Protein AF-A0A7R9WHL8-F1 (afdb_monomer)

Nearest PDB structures (foldseek):
  4mdb-assembly1_A  TM=4.056E-01  e=8.217E-01  Drosophila mauritiana
  3qh4-assembly1_A  TM=4.366E-01  e=8.733E-01  Mycobacterium marinum M
  3k9j-assembly2_A  TM=4.963E-01  e=3.337E+00  Homo sapiens
  2f7t-assembly1_A-2  TM=4.233E-01  e=1.929E+00  Drosophila mauritiana
  4wy8-assembly2_C  TM=3.443E-01  e=5.046E-01  Rhizomucor miehei CAU432

Foldseek 3Di:
DDDDDDDDDDPPPAADAPDPDDDRDHDFLVRLLVLLVVQVVLVVVVCVVVQNWDKDKAWDADPVGDIKIWMWTTDNVHTPDIDIDDDDDDDDDPPPVPDDDLVVVSCCQNPPFSPPHPPFWRWYFYADPSSHGHDTHIDGSPPDDD

pLDDT: mean 70.35, std 22.11, range [21.91, 96.62]

Structure (mmCIF, N/CA/C/O backbone):
data_AF-A0A7R9WHL8-F1
#
_entry.id   AF-A0A7R9WHL8-F1
#
loop_
_atom_site.group_PDB
_atom_site.id
_atom_site.type_symbol
_atom_site.label_atom_id
_atom_site.label_alt_id
_atom_site.label_comp_id
_atom_site.label_asym_id
_atom_site.label_entity_id
_atom_site.label_seq_id
_atom_site.pdbx_PDB_ins_code
_atom_site.Cartn_x
_atom_site.Cartn_y
_atom_site.Cartn_z
_atom_site.occupancy
_atom_site.B_iso_or_equiv
_atom_site.auth_seq_id
_atom_site.auth_comp_id
_atom_site.auth_asym_id
_atom_site.auth_atom_id
_atom_site.pdbx_PDB_model_num
ATOM 1 N N . VAL A 1 1 ? 16.845 35.920 -7.801 1.00 29.03 1 VAL A N 1
ATOM 2 C CA . VAL A 1 1 ? 17.603 36.210 -9.041 1.00 29.03 1 VAL A CA 1
ATOM 3 C C . VAL A 1 1 ? 18.703 35.161 -9.118 1.00 29.03 1 VAL A C 1
ATOM 5 O O . VAL A 1 1 ? 19.580 35.216 -8.279 1.00 29.03 1 VAL A O 1
ATOM 8 N N . GLY A 1 2 ? 18.696 34.097 -9.911 1.00 32.62 2 GLY A N 1
ATOM 9 C CA . GLY A 1 2 ? 17.901 33.660 -11.055 1.00 32.62 2 GLY A CA 1
ATOM 10 C C . GLY A 1 2 ? 18.892 33.081 -12.070 1.00 32.62 2 GLY A C 1
ATOM 11 O O . GLY A 1 2 ? 19.737 33.846 -12.510 1.00 32.62 2 GLY A O 1
ATOM 12 N N . VAL A 1 3 ? 18.809 31.791 -12.425 1.00 24.20 3 VAL A N 1
ATOM 13 C CA . VAL A 1 3 ? 19.232 31.291 -13.750 1.00 24.20 3 VAL A CA 1
ATOM 14 C C . VAL A 1 3 ? 18.493 30.004 -14.135 1.00 24.20 3 VAL A C 1
ATOM 16 O O . VAL A 1 3 ? 18.007 29.269 -13.283 1.00 24.20 3 VAL A O 1
ATOM 19 N N . HIS A 1 4 ? 18.391 29.848 -15.452 1.00 23.11 4 HIS A N 1
ATOM 20 C CA . HIS A 1 4 ? 17.474 29.073 -16.278 1.00 23.11 4 HIS A CA 1
ATOM 21 C C . HIS A 1 4 ? 17.793 27.576 -16.443 1.00 23.11 4 HIS A C 1
ATOM 23 O O . HIS A 1 4 ? 18.876 27.100 -16.125 1.00 23.11 4 HIS A O 1
ATOM 29 N N . ALA A 1 5 ? 16.795 26.900 -17.016 1.00 33.97 5 ALA A N 1
ATOM 30 C CA . ALA A 1 5 ? 16.676 25.490 -17.359 1.00 33.97 5 ALA A CA 1
ATOM 31 C C . ALA A 1 5 ? 17.442 25.026 -18.615 1.00 33.97 5 ALA A C 1
ATOM 33 O O . ALA A 1 5 ? 17.642 25.814 -19.533 1.00 33.97 5 ALA A O 1
ATOM 34 N N . GLN A 1 6 ? 17.724 23.719 -18.667 1.00 21.91 6 GLN A N 1
ATOM 35 C CA . GLN A 1 6 ? 17.690 22.776 -19.809 1.00 21.91 6 GLN A CA 1
ATOM 36 C C . GLN A 1 6 ? 18.074 21.407 -19.201 1.00 21.91 6 GLN A C 1
ATOM 38 O O . GLN A 1 6 ? 19.001 21.344 -18.408 1.00 21.91 6 GLN A O 1
ATOM 43 N N . GLY A 1 7 ? 17.326 20.313 -19.336 1.00 32.53 7 GLY A N 1
ATOM 44 C CA . GLY A 1 7 ? 16.780 19.769 -20.569 1.00 32.53 7 GLY A CA 1
ATOM 45 C C . GLY A 1 7 ? 17.751 18.715 -21.098 1.00 32.53 7 GLY A C 1
ATOM 46 O O . GLY A 1 7 ? 18.377 18.961 -22.116 1.00 32.53 7 GLY A O 1
ATOM 47 N N . GLU A 1 8 ? 17.883 17.582 -20.401 1.00 24.91 8 GLU A N 1
ATOM 48 C CA . GLU A 1 8 ? 18.504 16.371 -20.943 1.00 24.91 8 GLU A CA 1
ATOM 49 C C . GLU A 1 8 ? 17.735 15.141 -20.450 1.00 24.91 8 GLU A C 1
ATOM 51 O O . GLU A 1 8 ? 17.525 14.914 -19.258 1.00 24.91 8 GLU A O 1
ATOM 56 N N . SER A 1 9 ? 17.238 14.418 -21.443 1.00 41.44 9 SER A N 1
ATOM 57 C CA . SER A 1 9 ? 16.582 13.126 -21.411 1.00 41.44 9 SER A CA 1
ATOM 58 C C . SER A 1 9 ? 17.536 12.043 -20.917 1.00 41.44 9 SER A C 1
ATOM 60 O O . SER A 1 9 ? 18.508 11.760 -21.602 1.00 41.44 9 SER A O 1
ATOM 62 N N . ASP A 1 10 ? 17.232 11.429 -19.776 1.00 26.48 10 ASP A N 1
ATOM 63 C CA . ASP A 1 10 ? 17.469 10.005 -19.505 1.00 26.48 10 ASP A CA 1
ATOM 64 C C . ASP A 1 10 ? 16.914 9.702 -18.109 1.00 26.48 10 ASP A C 1
ATOM 66 O O . ASP A 1 10 ? 17.546 9.968 -17.088 1.00 26.48 10 ASP A O 1
ATOM 70 N N . THR A 1 11 ? 15.681 9.208 -18.024 1.00 25.83 11 THR A N 1
ATOM 71 C CA . THR A 1 11 ? 15.154 8.695 -16.752 1.00 25.83 11 THR A CA 1
ATOM 72 C C . THR A 1 11 ? 14.937 7.199 -16.858 1.00 25.83 11 THR A C 1
ATOM 74 O O . THR A 1 11 ? 13.824 6.685 -16.862 1.00 25.83 11 THR A O 1
ATOM 77 N N . ILE A 1 12 ? 16.060 6.480 -16.877 1.00 26.56 12 ILE A N 1
ATOM 78 C CA . ILE A 1 12 ? 16.127 5.094 -16.419 1.00 26.56 12 ILE A CA 1
ATOM 79 C C . ILE A 1 12 ? 15.830 5.109 -14.909 1.00 26.56 12 ILE A C 1
ATOM 81 O O . ILE A 1 12 ? 16.734 5.176 -14.074 1.00 26.56 12 ILE A O 1
ATOM 85 N N . TYR A 1 13 ? 14.546 5.095 -14.537 1.00 27.92 13 TYR A N 1
ATOM 86 C CA . TYR A 1 13 ? 14.119 4.984 -13.141 1.00 27.92 13 TYR A CA 1
ATOM 87 C C . TYR A 1 13 ? 14.358 3.561 -12.632 1.00 27.92 13 TYR A C 1
ATOM 89 O O . TYR A 1 13 ? 13.497 2.686 -12.687 1.00 27.92 13 TYR A O 1
ATOM 97 N N . LYS A 1 14 ? 15.561 3.360 -12.097 1.00 29.17 14 LYS A N 1
ATOM 98 C CA . LYS A 1 14 ? 15.947 2.232 -11.244 1.00 29.17 14 LYS A CA 1
ATOM 99 C C . LYS A 1 14 ? 15.008 2.103 -10.024 1.00 29.17 14 LYS A C 1
ATOM 101 O O . LYS A 1 14 ? 14.370 3.090 -9.653 1.00 29.17 14 LYS A O 1
ATOM 106 N N . PRO A 1 15 ? 14.903 0.917 -9.386 1.00 30.52 15 PRO A N 1
ATOM 107 C CA . PRO A 1 15 ? 13.968 0.674 -8.285 1.00 30.52 15 PRO A CA 1
ATOM 108 C C . PRO A 1 15 ? 14.293 1.584 -7.091 1.00 30.52 15 PRO A C 1
ATOM 110 O O . PRO A 1 15 ? 15.187 1.299 -6.297 1.00 30.52 15 PRO A O 1
ATOM 113 N N . HIS A 1 16 ? 13.595 2.713 -6.975 1.00 36.62 16 HIS A N 1
ATOM 114 C CA . HIS A 1 16 ? 13.773 3.649 -5.872 1.00 36.62 16 HIS A CA 1
ATOM 115 C C . HIS A 1 16 ? 12.810 3.301 -4.737 1.00 36.62 16 HIS A C 1
ATOM 117 O O . HIS A 1 16 ? 11.591 3.418 -4.863 1.00 36.62 16 HIS A O 1
ATOM 123 N N . VAL A 1 17 ? 13.378 2.932 -3.590 1.00 37.53 17 VAL A N 1
ATOM 124 C CA . VAL A 1 17 ? 12.734 3.168 -2.297 1.00 37.53 17 VAL A CA 1
ATOM 125 C C . VAL A 1 17 ? 12.902 4.662 -2.017 1.00 37.53 17 VAL A C 1
ATOM 127 O O . VAL A 1 17 ? 14.031 5.148 -1.958 1.00 37.53 17 VAL A O 1
ATOM 130 N N . PHE A 1 18 ? 11.801 5.405 -1.890 1.00 34.03 18 PHE A N 1
ATOM 131 C CA . PHE A 1 18 ? 11.838 6.793 -1.424 1.00 34.03 18 PHE A CA 1
ATOM 132 C C . PHE A 1 18 ? 12.221 6.793 0.065 1.00 34.03 18 PHE A C 1
ATOM 134 O O . PHE A 1 18 ? 11.357 6.712 0.933 1.00 34.03 18 PHE A O 1
ATOM 141 N N . ASP A 1 19 ? 13.519 6.842 0.358 1.00 34.31 19 ASP A N 1
ATOM 142 C CA . ASP A 1 19 ? 14.047 7.185 1.679 1.00 34.31 19 ASP A CA 1
ATOM 143 C C . ASP A 1 19 ? 14.624 8.604 1.582 1.00 34.31 19 ASP A C 1
ATOM 145 O O . ASP A 1 19 ? 15.456 8.895 0.715 1.00 34.31 19 ASP A O 1
ATOM 149 N N . ARG A 1 20 ? 14.112 9.543 2.388 1.00 36.03 20 ARG A N 1
ATOM 150 C CA . ARG A 1 20 ? 14.619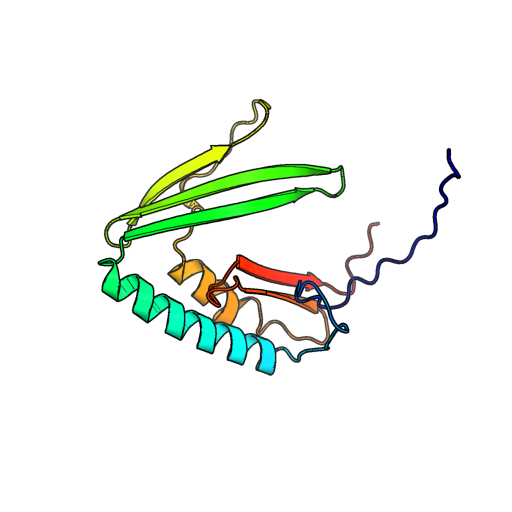 10.923 2.396 1.00 36.03 20 ARG A CA 1
ATOM 151 C C . ARG A 1 20 ? 15.988 10.922 3.068 1.00 36.03 20 ARG A C 1
ATOM 153 O O . ARG A 1 20 ? 16.103 11.140 4.268 1.00 36.03 20 ARG A O 1
ATOM 160 N N . GLY A 1 21 ? 17.017 10.760 2.247 1.00 35.81 21 GLY A N 1
ATOM 161 C CA . GLY A 1 21 ? 18.414 10.877 2.638 1.00 35.81 21 GLY A CA 1
ATOM 162 C C . GLY A 1 21 ? 19.127 9.531 2.611 1.00 35.81 21 GLY A C 1
ATOM 163 O O . GLY A 1 21 ? 18.655 8.562 3.187 1.00 35.81 21 GLY A O 1
ATOM 164 N N . SER A 1 22 ? 20.3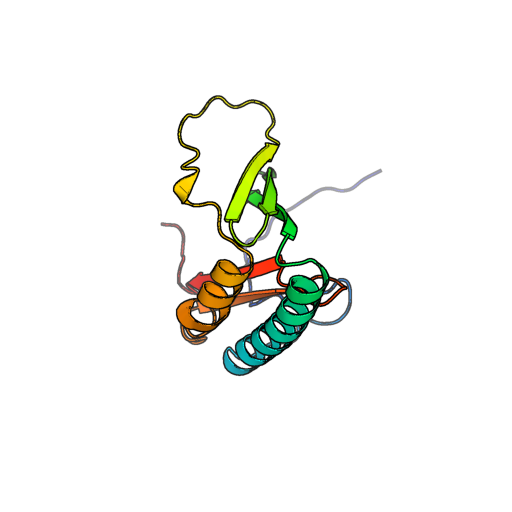09 9.533 1.997 1.00 36.19 22 SER A N 1
ATOM 165 C CA . SER A 1 22 ? 21.258 8.425 1.817 1.00 36.19 22 SER A CA 1
ATOM 166 C C . SER A 1 22 ? 20.984 7.475 0.637 1.00 36.19 22 SER A C 1
ATOM 168 O O . SER A 1 22 ? 19.919 6.892 0.502 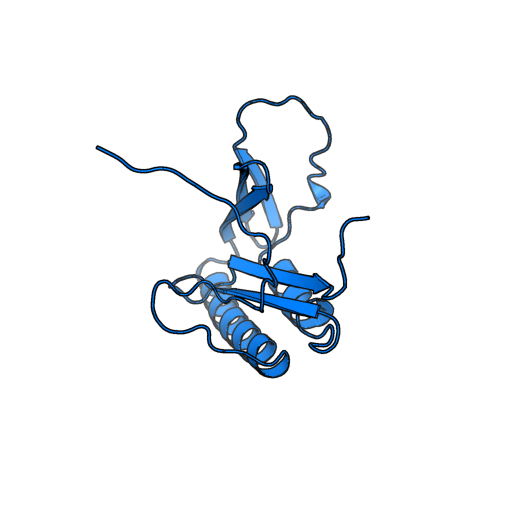1.00 36.19 22 SER A O 1
ATOM 170 N N . GLU A 1 23 ? 21.990 7.433 -0.245 1.00 40.06 23 GLU A N 1
ATOM 171 C CA . GLU A 1 23 ? 22.323 6.503 -1.337 1.00 40.06 23 GLU A CA 1
ATOM 172 C C . GLU A 1 23 ? 21.252 5.496 -1.802 1.00 40.06 23 GLU A C 1
ATOM 174 O O . GLU A 1 23 ? 20.748 4.675 -1.039 1.00 40.06 23 GLU A O 1
ATOM 179 N N . ALA A 1 24 ? 20.981 5.489 -3.114 1.00 44.78 24 ALA A N 1
ATOM 180 C CA . ALA A 1 24 ? 20.116 4.506 -3.762 1.00 44.78 24 ALA A CA 1
ATOM 181 C C . ALA A 1 24 ? 20.667 3.083 -3.560 1.00 44.78 24 ALA A C 1
ATOM 183 O O . ALA A 1 24 ? 21.551 2.624 -4.281 1.00 44.78 24 ALA A O 1
ATOM 184 N N . LYS A 1 25 ? 20.148 2.383 -2.551 1.00 56.06 25 LYS A N 1
ATOM 185 C CA . LYS A 1 25 ? 20.462 0.981 -2.301 1.00 56.06 25 LYS A CA 1
ATOM 186 C C . LYS A 1 25 ? 19.633 0.111 -3.240 1.00 56.06 25 LYS A C 1
ATOM 188 O O . LYS A 1 25 ? 18.407 0.109 -3.150 1.00 56.06 25 LYS A O 1
ATOM 193 N N . GLU A 1 26 ? 20.303 -0.624 -4.122 1.00 66.94 26 GLU A N 1
ATOM 194 C CA . GLU A 1 26 ? 19.655 -1.645 -4.946 1.00 66.94 26 GLU A CA 1
ATOM 195 C C . GLU A 1 26 ? 19.187 -2.801 -4.043 1.00 66.94 26 GLU A C 1
ATOM 197 O O . GLU A 1 26 ? 19.908 -3.240 -3.144 1.00 66.94 26 GLU A O 1
ATOM 202 N N . TYR A 1 27 ? 17.950 -3.254 -4.253 1.00 76.75 27 TYR A N 1
ATOM 203 C CA . TYR A 1 27 ? 17.352 -4.386 -3.547 1.00 76.75 27 TYR A CA 1
ATOM 204 C C . TYR A 1 27 ? 16.915 -5.436 -4.558 1.00 76.75 27 TYR A C 1
ATOM 206 O O . TYR A 1 27 ? 16.302 -5.101 -5.571 1.00 76.75 27 TYR A O 1
ATOM 214 N N . THR A 1 28 ? 17.158 -6.700 -4.231 1.00 87.00 28 THR A N 1
ATOM 215 C CA . THR A 1 28 ? 16.584 -7.833 -4.961 1.00 87.00 28 THR A CA 1
ATOM 216 C C . THR A 1 28 ? 15.085 -7.968 -4.677 1.00 87.00 28 THR A C 1
ATOM 218 O O . THR A 1 28 ? 14.598 -7.562 -3.617 1.00 87.00 28 THR A O 1
ATOM 221 N N . ALA A 1 29 ? 14.338 -8.619 -5.568 1.00 87.38 29 ALA A N 1
ATOM 222 C CA . ALA A 1 29 ? 12.931 -8.972 -5.377 1.00 87.38 29 ALA A CA 1
ATOM 223 C C . ALA A 1 29 ? 12.746 -9.745 -4.072 1.00 87.38 29 ALA A C 1
ATOM 225 O O . ALA A 1 29 ? 11.842 -9.458 -3.290 1.00 87.38 29 ALA A O 1
ATOM 226 N N . LYS A 1 30 ? 13.660 -10.679 -3.780 1.00 89.44 30 LYS A N 1
ATOM 227 C CA . LYS A 1 30 ? 13.643 -11.452 -2.534 1.00 89.44 30 LYS A CA 1
ATOM 228 C C . LYS A 1 30 ? 13.762 -10.558 -1.297 1.00 89.44 30 LYS A C 1
ATOM 230 O O . LYS A 1 30 ? 13.073 -10.788 -0.302 1.00 89.44 30 LYS A O 1
ATOM 235 N N . GLU A 1 31 ? 14.617 -9.540 -1.338 1.00 90.62 31 GLU A N 1
ATOM 236 C CA . GLU A 1 31 ? 14.754 -8.583 -0.237 1.00 90.62 31 GLU A CA 1
ATOM 237 C C . GLU A 1 31 ? 13.523 -7.686 -0.100 1.00 90.62 31 GLU A C 1
ATOM 239 O O . GLU A 1 31 ? 13.081 -7.430 1.024 1.00 90.62 31 GLU A O 1
ATOM 244 N N . LEU A 1 32 ? 12.933 -7.248 -1.215 1.00 90.62 32 LEU A N 1
ATOM 245 C CA . LEU A 1 32 ? 11.689 -6.478 -1.205 1.00 90.62 32 LEU A CA 1
ATOM 246 C C . LEU A 1 32 ? 10.529 -7.300 -0.627 1.00 90.62 32 LEU A C 1
ATOM 248 O O . LEU A 1 32 ? 9.831 -6.817 0.265 1.00 90.62 32 LEU A O 1
ATOM 252 N N . VAL A 1 33 ? 10.382 -8.565 -1.030 1.00 91.44 33 VAL A N 1
ATOM 253 C CA . VAL A 1 33 ? 9.395 -9.503 -0.466 1.00 91.44 33 VAL A CA 1
ATOM 254 C C . VAL A 1 33 ? 9.610 -9.687 1.037 1.00 91.44 33 VAL A C 1
ATOM 256 O O . VAL A 1 33 ? 8.656 -9.622 1.818 1.00 91.44 33 VAL A O 1
ATOM 259 N N . ALA A 1 34 ? 10.858 -9.854 1.487 1.00 93.38 34 ALA A N 1
ATOM 260 C CA . ALA A 1 34 ? 11.166 -9.991 2.910 1.00 93.38 34 ALA A CA 1
ATOM 261 C C . ALA A 1 34 ? 10.796 -8.725 3.708 1.00 93.38 34 ALA A C 1
ATOM 263 O O . ALA A 1 34 ? 10.240 -8.811 4.810 1.00 93.38 34 ALA A O 1
ATOM 264 N N . LYS A 1 35 ? 11.053 -7.537 3.149 1.00 93.44 35 LYS A N 1
ATOM 265 C CA . LYS A 1 35 ? 10.660 -6.255 3.751 1.00 93.44 35 LYS A CA 1
ATOM 266 C C . LYS A 1 35 ? 9.143 -6.089 3.808 1.00 93.44 35 LYS A C 1
ATOM 268 O O . LYS A 1 35 ? 8.621 -5.741 4.870 1.00 93.44 35 LYS A O 1
ATOM 273 N N . ALA A 1 36 ? 8.441 -6.382 2.716 1.00 92.62 36 ALA A N 1
ATOM 274 C CA . ALA A 1 36 ? 6.984 -6.324 2.651 1.00 92.62 36 ALA A CA 1
ATOM 275 C C . ALA A 1 36 ? 6.339 -7.314 3.637 1.00 92.62 36 ALA A C 1
ATOM 277 O O . ALA A 1 36 ? 5.435 -6.940 4.380 1.00 92.62 36 ALA A O 1
ATOM 278 N N . THR A 1 37 ? 6.880 -8.528 3.768 1.00 96.00 37 THR A N 1
ATOM 279 C CA . THR A 1 37 ? 6.424 -9.527 4.752 1.00 96.00 37 THR A CA 1
ATOM 280 C C . THR A 1 37 ? 6.610 -9.037 6.192 1.00 96.00 37 THR A C 1
ATOM 282 O O . THR A 1 37 ? 5.700 -9.138 7.020 1.00 96.00 37 THR A O 1
ATOM 285 N N . LYS A 1 38 ? 7.764 -8.431 6.511 1.00 96.62 38 LYS A N 1
ATOM 286 C CA . LYS A 1 38 ? 7.997 -7.820 7.833 1.00 96.62 38 LYS A CA 1
ATOM 287 C C . LYS A 1 38 ? 7.014 -6.676 8.106 1.00 96.62 38 LYS A C 1
ATOM 289 O O . LYS A 1 38 ? 6.532 -6.540 9.233 1.00 96.62 38 LYS A O 1
ATOM 294 N N . SER A 1 39 ? 6.713 -5.874 7.086 1.00 94.75 39 SER A N 1
ATOM 295 C CA . SER A 1 39 ? 5.711 -4.809 7.141 1.00 94.75 39 SER A CA 1
ATOM 296 C C . SER A 1 39 ? 4.298 -5.365 7.378 1.00 94.75 39 SER A C 1
ATOM 298 O O . SER A 1 39 ? 3.640 -4.921 8.318 1.00 94.75 39 SER A O 1
ATOM 300 N N . ARG A 1 40 ? 3.882 -6.424 6.664 1.00 95.94 40 ARG A N 1
ATOM 301 C CA . ARG A 1 40 ? 2.604 -7.135 6.880 1.00 95.94 40 ARG A CA 1
ATOM 302 C C . ARG A 1 40 ? 2.469 -7.629 8.322 1.00 95.94 40 ARG A C 1
ATOM 304 O O . ARG A 1 40 ? 1.410 -7.521 8.931 1.00 95.94 40 ARG A O 1
ATOM 311 N N . GLY A 1 41 ? 3.564 -8.090 8.929 1.00 95.62 41 GLY A N 1
ATOM 312 C CA . GLY A 1 41 ? 3.586 -8.457 10.347 1.00 95.62 41 GLY A CA 1
ATOM 313 C C . GLY A 1 41 ? 3.319 -7.284 11.303 1.00 95.62 41 GLY A C 1
ATOM 314 O O . GLY A 1 41 ? 2.675 -7.469 12.336 1.00 95.62 41 GLY A O 1
ATOM 315 N N . LYS A 1 42 ? 3.794 -6.071 10.984 1.00 93.50 42 LYS A N 1
ATOM 316 C CA . LYS A 1 42 ? 3.459 -4.854 11.747 1.00 93.50 42 LYS A CA 1
ATOM 317 C C . LYS A 1 42 ? 1.997 -4.465 11.547 1.00 93.50 42 LYS A C 1
ATOM 319 O O . LYS A 1 42 ? 1.316 -4.188 12.532 1.00 93.50 42 LYS A O 1
ATOM 324 N N . TRP A 1 43 ? 1.528 -4.512 10.303 1.00 93.25 43 TRP A N 1
ATOM 325 C CA . TRP A 1 43 ? 0.137 -4.268 9.944 1.00 93.25 43 TRP A CA 1
ATOM 326 C C . TRP A 1 43 ? -0.823 -5.176 10.720 1.00 93.25 43 TRP A C 1
ATOM 328 O O . TRP A 1 43 ? -1.706 -4.674 11.406 1.00 93.25 43 TRP A O 1
ATOM 338 N N . ASN A 1 44 ? -0.586 -6.491 10.733 1.00 93.38 44 ASN A N 1
ATOM 339 C CA . ASN A 1 44 ? -1.436 -7.453 11.442 1.00 93.38 44 ASN A CA 1
ATOM 340 C C . ASN A 1 44 ? -1.589 -7.133 12.939 1.00 93.38 44 ASN A C 1
ATOM 342 O O . ASN A 1 44 ? -2.672 -7.301 13.499 1.00 93.38 44 ASN A O 1
ATOM 346 N N . ARG A 1 45 ? -0.527 -6.636 13.591 1.00 92.19 45 ARG A N 1
ATOM 347 C CA . ARG A 1 45 ? -0.589 -6.204 14.998 1.00 92.19 45 ARG A CA 1
ATOM 348 C C . ARG A 1 45 ? -1.428 -4.940 15.179 1.00 92.19 45 ARG A C 1
ATOM 350 O O . ARG A 1 45 ? -2.243 -4.892 16.096 1.00 92.19 45 ARG A O 1
ATOM 357 N N . ALA A 1 46 ? -1.245 -3.942 14.315 1.00 88.00 46 ALA A N 1
ATOM 358 C CA . ALA A 1 46 ? -2.036 -2.712 14.349 1.00 88.00 46 ALA A CA 1
ATOM 359 C C . ALA A 1 46 ? -3.522 -3.004 14.080 1.00 88.00 46 ALA A C 1
ATOM 361 O O . ALA A 1 46 ? -4.387 -2.606 14.856 1.00 88.00 46 ALA A O 1
ATOM 362 N N . LYS A 1 47 ? -3.813 -3.796 13.044 1.00 87.56 47 LYS A N 1
ATOM 363 C CA . LYS A 1 47 ? -5.160 -4.248 12.685 1.00 87.56 47 LYS A CA 1
ATOM 364 C C . LYS A 1 47 ? -5.875 -4.927 13.856 1.00 87.56 47 LYS A C 1
ATOM 366 O O . LYS A 1 47 ? -7.009 -4.573 14.172 1.00 87.56 47 LYS A O 1
ATOM 371 N N . ALA A 1 48 ? -5.199 -5.851 14.546 1.00 88.44 48 ALA A N 1
ATOM 372 C CA . ALA A 1 48 ? -5.756 -6.541 15.710 1.00 88.44 48 ALA A CA 1
ATOM 373 C C . ALA A 1 48 ? -6.076 -5.580 16.871 1.00 88.44 48 ALA A C 1
ATOM 375 O O . ALA A 1 48 ? -7.150 -5.677 17.465 1.00 88.44 48 ALA A O 1
ATOM 376 N N . LEU A 1 49 ? -5.187 -4.620 17.161 1.00 8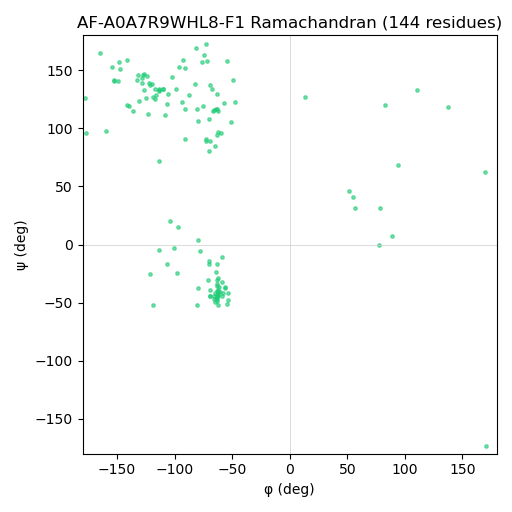9.19 49 LEU A N 1
ATOM 377 C CA . LEU A 1 49 ? -5.398 -3.613 18.210 1.00 89.19 49 LEU A CA 1
ATOM 378 C C . LEU A 1 49 ? -6.634 -2.743 17.939 1.00 89.19 49 LEU A C 1
ATOM 380 O O . LEU A 1 49 ? -7.363 -2.386 18.864 1.00 89.19 49 LEU A O 1
ATOM 384 N N . HIS A 1 50 ? -6.889 -2.431 16.670 1.00 87.75 50 HIS A N 1
ATOM 385 C CA . HIS A 1 50 ? -7.985 -1.560 16.251 1.00 87.75 50 HIS A CA 1
ATOM 386 C C . HIS A 1 50 ? -9.245 -2.313 15.804 1.00 87.75 50 HIS A C 1
ATOM 388 O O . HIS A 1 50 ? -10.141 -1.706 15.221 1.00 87.75 50 HIS A O 1
ATOM 394 N N . ARG A 1 51 ? -9.355 -3.617 16.112 1.00 90.38 51 ARG A N 1
ATOM 395 C CA . ARG A 1 51 ? -10.515 -4.457 15.747 1.00 90.38 51 ARG A CA 1
ATOM 396 C C . ARG A 1 51 ? -10.851 -4.347 14.254 1.00 90.38 51 ARG A C 1
ATOM 398 O O . ARG A 1 51 ? -12.003 -4.135 13.879 1.00 90.38 51 ARG A O 1
ATOM 405 N N . ASP A 1 52 ? -9.812 -4.424 13.427 1.00 87.62 52 ASP A N 1
ATOM 406 C CA . ASP A 1 52 ? -9.905 -4.392 11.966 1.00 87.62 52 ASP A CA 1
ATOM 407 C C . ASP A 1 52 ? -10.614 -3.148 11.398 1.00 87.62 52 ASP A C 1
ATOM 409 O O . ASP A 1 52 ? -11.317 -3.186 10.392 1.00 87.62 52 ASP A O 1
ATOM 413 N N . SER A 1 53 ? -10.481 -2.019 12.096 1.00 86.56 53 SER A N 1
ATOM 414 C CA . SER A 1 53 ? -11.069 -0.741 11.699 1.00 86.56 53 SER A CA 1
ATOM 415 C C . SER A 1 53 ? -9.983 0.325 11.614 1.00 86.56 53 SER A C 1
ATOM 417 O O . SER A 1 53 ? -9.217 0.507 12.558 1.00 86.56 53 SER A O 1
ATOM 419 N N . TYR A 1 54 ? -9.880 0.999 10.472 1.00 88.44 54 TYR A N 1
ATOM 420 C CA . TYR A 1 54 ? -8.769 1.894 10.149 1.00 88.44 54 TYR A CA 1
ATOM 421 C C . TYR A 1 54 ? -9.106 2.802 8.964 1.00 88.44 54 TYR A C 1
ATOM 423 O O . TYR A 1 54 ? -10.038 2.540 8.208 1.00 88.44 54 TYR A O 1
ATOM 431 N N . SER A 1 55 ? -8.319 3.856 8.774 1.00 86.31 55 SER A N 1
ATOM 432 C CA . SER A 1 55 ? -8.316 4.646 7.545 1.00 86.31 55 SER A CA 1
ATOM 433 C C . SER A 1 55 ? -6.902 4.756 7.000 1.00 86.31 55 SER A C 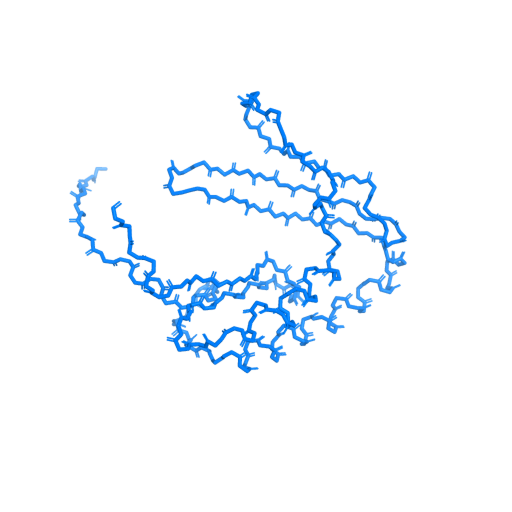1
ATOM 435 O O . SER A 1 55 ? -5.945 4.803 7.774 1.00 86.31 55 SER A O 1
ATOM 437 N N . TYR A 1 56 ? -6.769 4.802 5.682 1.00 83.62 56 TYR A N 1
ATOM 438 C CA . TYR A 1 56 ? -5.490 5.045 5.030 1.00 83.62 56 TYR A CA 1
ATOM 439 C C . TYR A 1 56 ? -5.674 5.932 3.803 1.00 83.62 56 TYR A C 1
ATOM 441 O O . TYR A 1 56 ? -6.771 6.032 3.248 1.00 83.62 56 TYR A O 1
ATOM 449 N N . GLU A 1 57 ? -4.585 6.575 3.402 1.00 83.06 57 GLU A N 1
ATOM 450 C CA . GLU A 1 57 ? -4.568 7.536 2.308 1.00 83.06 57 GLU A CA 1
ATOM 451 C C . GLU A 1 57 ? -3.489 7.162 1.302 1.00 83.06 57 GLU A C 1
ATOM 453 O O . GLU A 1 57 ? -2.437 6.634 1.673 1.00 83.06 57 GLU A O 1
ATOM 458 N N . TYR A 1 58 ? -3.755 7.417 0.026 1.00 72.75 58 TYR A N 1
ATOM 459 C CA . TYR A 1 58 ? -2.766 7.263 -1.031 1.00 72.75 58 TYR A CA 1
ATOM 460 C C . TYR A 1 58 ? -2.988 8.296 -2.133 1.00 72.75 58 TYR A C 1
ATOM 462 O O . TYR A 1 58 ? -4.112 8.731 -2.386 1.00 72.75 58 TYR A O 1
ATOM 470 N N . THR A 1 59 ? -1.900 8.671 -2.799 1.00 70.06 59 THR A N 1
ATOM 471 C CA . THR A 1 59 ? -1.902 9.675 -3.864 1.00 70.06 59 THR A CA 1
ATOM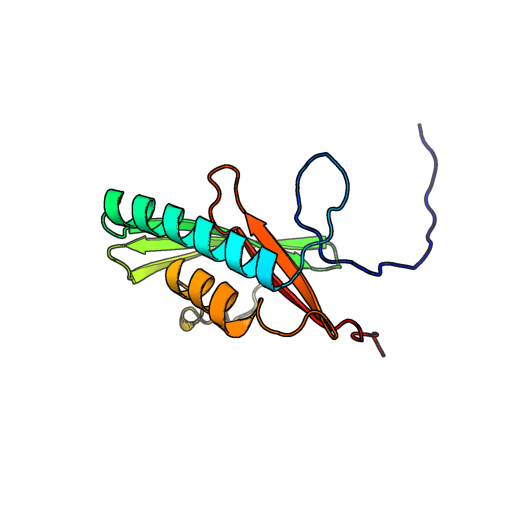 472 C C . THR A 1 59 ? -1.468 9.027 -5.165 1.00 70.06 59 THR A C 1
ATOM 474 O O . THR A 1 59 ? -0.469 8.311 -5.200 1.00 70.06 59 THR A O 1
ATOM 477 N N . ILE A 1 60 ? -2.197 9.300 -6.243 1.00 69.12 60 ILE A N 1
ATOM 478 C CA . ILE A 1 60 ? -1.766 8.965 -7.602 1.00 69.12 60 ILE A CA 1
ATOM 479 C C . ILE A 1 60 ? -1.333 10.260 -8.274 1.00 69.12 60 ILE A C 1
ATOM 481 O O . ILE A 1 60 ? -2.076 11.236 -8.250 1.00 69.12 60 ILE A O 1
ATOM 485 N N . SER A 1 61 ? -0.148 10.274 -8.877 1.00 62.78 61 SER A N 1
ATOM 486 C CA . SER A 1 61 ? 0.389 11.424 -9.606 1.00 62.78 61 SER A CA 1
ATOM 487 C C . SER A 1 61 ? 0.644 11.076 -11.067 1.00 62.78 61 SER A C 1
ATOM 489 O O . SER A 1 61 ? 1.180 10.014 -11.376 1.00 62.78 61 SER A O 1
ATOM 491 N N . SER A 1 62 ? 0.289 11.996 -11.956 1.00 61.41 62 SER A N 1
ATOM 492 C CA . SER A 1 62 ? 0.572 11.935 -13.387 1.00 61.41 62 SER A CA 1
ATOM 493 C C . SER A 1 62 ? 1.872 12.659 -13.726 1.00 61.41 62 SER A C 1
ATOM 495 O O . SER A 1 62 ? 2.321 13.557 -13.009 1.00 61.41 62 SER A O 1
ATOM 497 N N . TRP A 1 63 ? 2.437 12.307 -14.876 1.00 47.47 63 TRP A N 1
ATOM 498 C CA . TRP A 1 63 ? 3.626 12.953 -15.428 1.00 47.47 63 TRP A CA 1
ATOM 499 C C . TRP A 1 63 ? 3.408 14.446 -15.737 1.00 47.47 63 TRP A C 1
ATOM 501 O O . TRP A 1 63 ? 4.343 15.233 -15.638 1.00 47.47 63 TRP A O 1
ATOM 511 N N . ALA A 1 64 ? 2.169 14.852 -16.045 1.00 64.06 64 ALA A N 1
ATOM 512 C CA . ALA A 1 64 ? 1.795 16.241 -16.321 1.00 64.06 64 ALA A CA 1
ATOM 513 C C . ALA A 1 64 ? 1.613 17.098 -15.048 1.00 64.06 64 ALA A C 1
ATOM 515 O O . ALA A 1 64 ? 1.231 18.263 -15.135 1.00 64.06 64 ALA A O 1
ATOM 516 N N . GLY A 1 65 ? 1.883 16.539 -13.861 1.00 54.75 65 GLY A N 1
ATOM 517 C CA . GLY A 1 65 ? 1.851 17.271 -12.592 1.00 54.75 65 GLY A CA 1
ATOM 518 C C . GLY A 1 65 ? 0.493 17.293 -11.888 1.00 54.75 65 GLY A C 1
ATOM 519 O O . GLY A 1 65 ? 0.351 17.960 -10.866 1.00 54.75 65 GLY A O 1
ATOM 520 N N . PHE A 1 66 ? -0.502 16.551 -12.380 1.00 68.50 66 PHE A N 1
ATOM 521 C CA . PHE A 1 66 ? -1.763 16.353 -11.660 1.00 68.50 66 PHE A CA 1
ATOM 522 C C . PHE A 1 66 ? -1.614 15.247 -10.625 1.00 68.50 66 PHE A C 1
ATOM 524 O O . PHE A 1 66 ? -1.028 14.207 -10.928 1.00 68.50 66 PHE A O 1
ATOM 531 N N . SER A 1 67 ? -2.176 15.447 -9.434 1.00 63.31 67 SER A N 1
ATOM 532 C CA . SER A 1 67 ? -2.249 14.412 -8.407 1.00 63.31 67 SER A CA 1
ATOM 533 C C . SER A 1 67 ? -3.647 14.323 -7.816 1.00 63.31 67 SER A C 1
ATOM 535 O O . SER A 1 67 ? -4.294 15.346 -7.596 1.00 63.31 67 SER A O 1
ATOM 537 N N . THR A 1 68 ? -4.081 13.101 -7.539 1.00 66.75 68 THR A N 1
ATOM 538 C CA . THR A 1 68 ? -5.364 12.801 -6.911 1.00 66.75 68 THR A CA 1
ATOM 539 C C . THR A 1 68 ? -5.107 12.144 -5.567 1.00 66.75 68 THR A C 1
ATOM 541 O O . THR A 1 68 ? -4.362 11.163 -5.499 1.00 66.75 68 THR A O 1
ATOM 544 N N . HIS A 1 69 ? -5.733 12.668 -4.515 1.00 78.00 69 HIS A N 1
ATOM 545 C CA . HIS A 1 69 ? -5.641 12.115 -3.167 1.00 78.00 69 HIS A CA 1
ATOM 546 C C . HIS A 1 69 ? -6.870 11.259 -2.873 1.00 78.00 69 HIS A C 1
ATOM 548 O O . HIS A 1 69 ? -8.004 11.650 -3.155 1.00 78.00 69 HIS A O 1
ATOM 554 N N . TYR A 1 70 ? -6.638 10.078 -2.311 1.00 78.94 70 TYR A N 1
ATOM 555 C CA . TYR A 1 70 ? -7.684 9.139 -1.943 1.00 78.94 70 TYR A CA 1
ATOM 556 C C . TYR A 1 70 ? -7.621 8.833 -0.452 1.00 78.94 70 TYR A C 1
ATOM 558 O O . TYR A 1 70 ? -6.544 8.555 0.069 1.00 78.94 70 TYR A O 1
ATOM 566 N N . THR A 1 71 ? -8.781 8.784 0.201 1.00 83.31 71 THR A N 1
ATOM 567 C CA . THR A 1 71 ? -8.939 8.303 1.580 1.00 83.31 71 THR A CA 1
ATOM 568 C C . THR A 1 71 ? -9.868 7.098 1.591 1.00 83.31 71 THR A C 1
ATOM 570 O O . THR A 1 71 ? -11.005 7.160 1.116 1.00 83.31 71 THR A O 1
ATOM 573 N N . VAL A 1 72 ? -9.415 5.998 2.184 1.00 80.25 72 VAL A N 1
ATOM 574 C CA . VAL A 1 72 ? -10.196 4.768 2.349 1.00 80.25 72 VAL A CA 1
ATOM 575 C C . VAL A 1 72 ? -10.445 4.553 3.834 1.00 80.25 72 VAL A C 1
ATOM 577 O O . VAL A 1 72 ? -9.520 4.635 4.639 1.00 80.25 72 VAL A O 1
ATOM 580 N N . VAL A 1 73 ? -11.691 4.270 4.208 1.00 81.62 73 VAL A N 1
ATOM 581 C CA . VAL A 1 73 ? -12.086 3.947 5.583 1.00 81.62 73 VAL A CA 1
ATOM 582 C C . VAL A 1 73 ? -12.634 2.532 5.616 1.00 81.62 73 VAL A C 1
ATOM 584 O O . VAL A 1 73 ? -13.581 2.204 4.898 1.00 81.62 73 VAL A O 1
ATOM 587 N N . VAL A 1 74 ? -12.056 1.717 6.488 1.00 80.00 74 VAL A N 1
ATOM 588 C CA . VAL A 1 74 ? -12.405 0.323 6.736 1.00 80.00 74 VAL A CA 1
ATOM 589 C C . VAL A 1 74 ? -12.969 0.199 8.147 1.00 80.00 74 VAL A C 1
ATOM 591 O O . VAL A 1 74 ? -12.415 0.744 9.103 1.00 80.00 74 VAL A O 1
ATOM 594 N N . SER A 1 75 ? -14.080 -0.517 8.291 1.00 84.38 75 SER A N 1
ATOM 595 C CA . SER A 1 75 ? -14.678 -0.848 9.582 1.00 84.38 75 SER A CA 1
ATOM 596 C C . SER A 1 75 ? -14.994 -2.336 9.630 1.00 84.38 75 SER A C 1
ATOM 598 O O . SER A 1 75 ? -15.690 -2.851 8.757 1.00 84.38 75 SER A O 1
ATOM 600 N N . GLY A 1 76 ? -14.443 -3.026 10.631 1.00 86.75 76 GLY A N 1
ATOM 601 C CA . GLY A 1 76 ? -14.592 -4.474 10.789 1.00 86.75 76 GLY A CA 1
ATOM 602 C C . GLY A 1 76 ? -14.166 -5.266 9.548 1.00 86.75 76 GLY A C 1
ATOM 603 O O . GLY A 1 76 ? -14.884 -6.170 9.134 1.00 86.75 76 GLY A O 1
ATOM 604 N N . GLY A 1 77 ? -13.064 -4.871 8.908 1.00 83.69 77 GLY A N 1
ATOM 605 C CA . GLY A 1 77 ? -12.530 -5.519 7.707 1.00 83.69 77 GLY A CA 1
ATOM 606 C C . GLY A 1 77 ? -13.258 -5.177 6.404 1.00 83.69 77 GLY A C 1
ATOM 607 O O . GLY A 1 77 ? -12.861 -5.647 5.344 1.00 83.69 77 GLY A O 1
ATOM 608 N N . THR A 1 78 ? -14.299 -4.339 6.442 1.00 82.44 78 THR A N 1
ATOM 609 C CA . THR A 1 78 ? -15.060 -3.934 5.249 1.00 82.44 78 THR A CA 1
ATOM 610 C C . THR A 1 78 ? -14.807 -2.470 4.909 1.00 82.44 78 THR A C 1
ATOM 612 O O . THR A 1 78 ? -14.878 -1.608 5.786 1.00 82.44 78 THR A O 1
ATOM 615 N N . VAL A 1 79 ? -14.546 -2.156 3.637 1.00 83.25 79 VAL A N 1
ATOM 616 C CA . VAL A 1 79 ? -14.471 -0.764 3.168 1.00 83.25 79 VAL A CA 1
ATOM 617 C C . VAL A 1 79 ? -15.854 -0.118 3.297 1.00 83.25 79 VAL A C 1
ATOM 619 O O . VAL A 1 79 ? -16.806 -0.519 2.635 1.00 83.25 79 VAL A O 1
ATOM 622 N N . VAL A 1 80 ? -15.967 0.901 4.148 1.00 83.12 80 VAL A N 1
ATOM 623 C CA . VAL A 1 80 ? -17.216 1.645 4.396 1.00 83.12 80 VAL A CA 1
ATOM 624 C C . VAL A 1 80 ? -17.206 3.040 3.778 1.00 83.12 80 VAL A C 1
ATOM 626 O O . VAL A 1 80 ? -18.261 3.660 3.623 1.00 83.12 80 VAL A O 1
ATOM 629 N N . ARG A 1 81 ? -16.028 3.564 3.416 1.00 76.94 81 ARG A N 1
ATOM 630 C CA . ARG A 1 81 ? -15.904 4.847 2.719 1.00 76.94 81 ARG A CA 1
ATOM 631 C C . ARG A 1 81 ? -14.694 4.863 1.792 1.00 76.94 81 ARG A C 1
ATOM 633 O O . ARG A 1 81 ? -13.625 4.393 2.161 1.00 76.94 81 ARG A O 1
ATOM 640 N N . PHE A 1 82 ? -14.873 5.475 0.630 1.00 82.38 82 PHE A N 1
ATOM 641 C CA . PHE A 1 82 ? -13.819 5.781 -0.327 1.00 82.38 82 PHE A CA 1
ATOM 642 C C . PHE A 1 82 ? -14.048 7.209 -0.823 1.00 82.38 82 PHE A C 1
ATOM 644 O O . PHE A 1 82 ? -15.109 7.495 -1.383 1.00 82.38 82 PHE A O 1
ATOM 651 N N . ILE A 1 83 ? -13.115 8.108 -0.518 1.00 81.38 83 ILE A N 1
ATOM 652 C CA . ILE A 1 83 ? -13.161 9.530 -0.870 1.00 81.38 83 ILE A CA 1
ATOM 653 C C . ILE A 1 83 ? -12.040 9.786 -1.867 1.00 81.38 83 ILE A C 1
ATOM 655 O O . ILE A 1 83 ? -10.908 9.373 -1.635 1.00 81.38 83 ILE A O 1
ATOM 659 N N . ARG A 1 84 ? 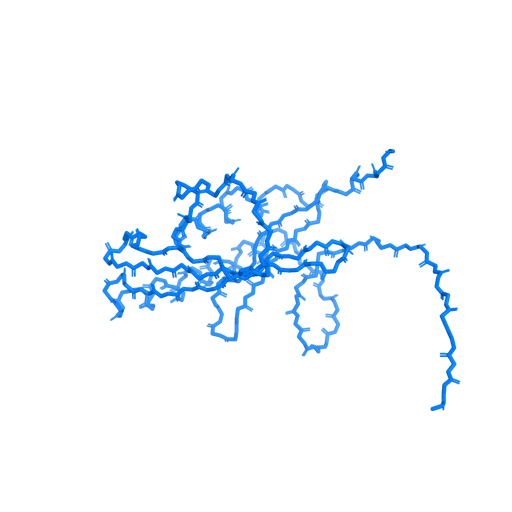-12.364 10.490 -2.947 1.00 79.31 84 ARG A N 1
ATOM 660 C CA . ARG A 1 84 ? -11.408 11.093 -3.870 1.00 79.31 84 ARG A CA 1
ATOM 661 C C . ARG A 1 84 ? -11.465 12.595 -3.633 1.00 79.31 84 ARG A C 1
ATOM 663 O O . ARG A 1 84 ? -12.492 13.208 -3.917 1.00 79.31 84 ARG A O 1
ATOM 670 N N . GLU A 1 85 ? -10.411 13.177 -3.084 1.00 71.12 85 GLU A N 1
ATOM 671 C CA . GLU A 1 85 ? -10.241 14.626 -3.125 1.00 71.12 85 GLU A CA 1
ATOM 672 C C . GLU A 1 85 ? -9.695 14.973 -4.510 1.00 71.12 85 GLU A C 1
ATOM 674 O O . GLU A 1 85 ? -8.534 14.696 -4.817 1.00 71.12 85 GLU A O 1
ATOM 679 N N . GLU A 1 86 ? -10.540 15.541 -5.375 1.00 55.62 86 GLU A N 1
ATOM 680 C CA . GLU A 1 86 ? -10.070 16.115 -6.630 1.00 55.62 86 GLU A CA 1
ATOM 681 C C . GLU A 1 86 ? -10.562 17.545 -6.820 1.00 55.62 86 GLU A C 1
ATOM 683 O O . GLU A 1 86 ? -11.721 17.879 -6.568 1.00 55.62 86 GLU A O 1
ATOM 688 N N . VAL A 1 87 ? -9.645 18.377 -7.318 1.00 52.41 87 VAL A N 1
ATOM 689 C CA . VAL A 1 87 ? -9.970 19.539 -8.140 1.00 52.41 87 VAL A CA 1
ATOM 690 C C . VAL A 1 87 ? -10.963 19.061 -9.200 1.00 52.41 87 VAL A C 1
ATOM 692 O O . VAL A 1 87 ? -10.694 18.104 -9.913 1.00 52.41 87 VAL A O 1
ATOM 695 N N . ILE A 1 88 ? -12.136 19.682 -9.239 1.00 39.41 88 ILE A N 1
ATOM 696 C CA . ILE A 1 88 ? -13.294 19.258 -10.030 1.00 39.41 88 ILE A CA 1
ATOM 697 C C . ILE A 1 88 ? -12.890 19.022 -11.495 1.00 39.41 88 ILE A C 1
ATOM 699 O O . ILE A 1 88 ? -12.707 19.972 -12.251 1.00 39.41 88 ILE A O 1
ATOM 703 N N . MET A 1 89 ? -12.800 17.759 -11.904 1.00 37.47 89 MET A N 1
ATOM 704 C CA . MET A 1 89 ? -13.052 17.344 -13.278 1.00 37.47 89 MET A CA 1
ATOM 705 C C . MET A 1 89 ? -14.154 16.292 -13.228 1.00 37.47 89 MET A C 1
ATOM 707 O O . MET A 1 89 ? -13.976 15.211 -12.662 1.00 37.47 89 MET A O 1
ATOM 711 N N . GLU A 1 90 ? -15.325 16.649 -13.758 1.00 41.78 90 GLU A N 1
ATOM 712 C CA . GLU A 1 90 ? -16.395 15.688 -14.001 1.00 41.78 90 GLU A CA 1
ATOM 713 C C . GLU A 1 90 ? -15.895 14.656 -15.015 1.00 41.78 90 GLU A C 1
ATOM 715 O O . GLU A 1 90 ? -15.581 14.971 -16.162 1.00 41.78 90 GLU A O 1
ATOM 720 N N . GLY A 1 91 ? -15.780 13.422 -14.541 1.00 40.72 91 GLY A N 1
ATOM 721 C CA . GLY A 1 91 ? -15.397 12.242 -15.294 1.00 40.72 91 GLY A CA 1
ATOM 722 C C . GLY A 1 91 ? -15.896 11.040 -14.510 1.00 40.72 91 GLY A C 1
ATOM 723 O O . GLY A 1 91 ? -15.309 10.663 -13.496 1.00 40.72 91 GLY A O 1
ATOM 724 N N . ASP A 1 92 ? -17.049 10.542 -14.935 1.00 49.16 92 ASP A N 1
ATOM 725 C CA . ASP A 1 92 ? -17.762 9.392 -14.391 1.00 49.16 92 ASP A CA 1
ATOM 726 C C . ASP A 1 92 ? -16.976 8.110 -14.721 1.00 49.16 92 ASP A C 1
ATOM 728 O O . ASP A 1 92 ? -16.854 7.768 -15.892 1.00 49.16 92 ASP A O 1
ATOM 732 N N . ASP A 1 93 ? -16.341 7.501 -13.710 1.00 46.62 93 ASP A N 1
ATOM 733 C CA . ASP A 1 93 ? -16.053 6.054 -13.575 1.00 46.62 93 ASP A CA 1
ATOM 734 C C . ASP A 1 93 ? -15.086 5.808 -12.397 1.00 46.62 93 ASP A C 1
ATOM 736 O O . ASP A 1 93 ? -13.960 5.321 -12.532 1.00 46.62 93 ASP A O 1
ATOM 740 N N . ILE A 1 94 ? -15.510 6.154 -11.177 1.00 45.28 94 ILE A N 1
ATOM 741 C CA . ILE A 1 94 ? -14.842 5.630 -9.981 1.00 45.28 94 ILE A CA 1
ATOM 742 C C . ILE A 1 94 ? -15.574 4.354 -9.600 1.00 45.28 94 ILE A C 1
ATOM 744 O O . ILE A 1 94 ? -16.551 4.372 -8.849 1.00 45.28 94 ILE A O 1
ATOM 748 N N . ASP A 1 95 ? -15.092 3.237 -10.130 1.00 46.16 95 ASP A N 1
ATOM 749 C CA . ASP A 1 95 ? -15.554 1.918 -9.738 1.00 46.16 95 ASP A CA 1
ATOM 750 C C . ASP A 1 95 ? -15.230 1.682 -8.252 1.00 46.16 95 ASP A C 1
ATOM 752 O O . ASP A 1 95 ? -14.129 1.274 -7.871 1.00 46.16 95 ASP A O 1
ATOM 756 N N . ARG A 1 96 ? -16.207 1.970 -7.380 1.00 42.91 96 ARG A N 1
ATOM 757 C CA . ARG A 1 96 ? -16.122 1.767 -5.924 1.00 42.91 96 ARG A CA 1
ATOM 758 C C . ARG A 1 96 ? -15.854 0.297 -5.564 1.00 42.91 96 ARG A C 1
ATOM 760 O O . ARG A 1 96 ? -15.524 0.030 -4.413 1.00 42.91 96 ARG A O 1
ATOM 767 N N . THR A 1 97 ? -15.946 -0.636 -6.520 1.00 47.62 97 THR A N 1
ATOM 768 C CA . THR A 1 97 ? -15.572 -2.047 -6.339 1.00 47.62 97 THR A CA 1
ATOM 769 C C . THR A 1 97 ? -14.058 -2.301 -6.392 1.00 47.62 97 THR A C 1
ATOM 771 O O . THR A 1 97 ? -13.621 -3.404 -6.078 1.00 47.62 97 THR A O 1
ATOM 774 N N . LYS A 1 98 ? -13.231 -1.288 -6.703 1.00 63.16 98 LYS A N 1
ATOM 775 C CA . LYS A 1 98 ? -11.756 -1.393 -6.700 1.00 63.16 98 LYS A CA 1
ATOM 776 C C . LYS A 1 98 ? -11.056 -0.824 -5.464 1.00 63.16 98 LYS A C 1
ATOM 778 O O . LYS A 1 98 ? -9.830 -0.925 -5.389 1.00 63.16 98 LYS A O 1
ATOM 783 N N . ALA A 1 99 ? -11.773 -0.226 -4.510 1.00 74.75 99 ALA A N 1
ATOM 784 C CA . ALA A 1 99 ? -11.157 0.199 -3.254 1.00 74.75 99 ALA A CA 1
ATOM 785 C C . ALA A 1 99 ? -10.718 -1.045 -2.469 1.00 74.75 99 ALA A C 1
ATOM 787 O O . ALA A 1 99 ? -11.550 -1.859 -2.079 1.00 74.75 99 ALA A O 1
ATOM 788 N N . ARG A 1 100 ? -9.408 -1.197 -2.275 1.00 81.19 100 ARG A N 1
ATOM 789 C CA . ARG A 1 100 ? -8.822 -2.363 -1.609 1.00 81.19 100 ARG A CA 1
ATOM 790 C C . ARG A 1 100 ? -8.685 -2.119 -0.112 1.00 81.19 100 ARG A C 1
ATOM 792 O O . ARG A 1 100 ? -8.520 -0.998 0.346 1.00 81.19 100 ARG A O 1
ATOM 799 N N . THR A 1 101 ? -8.733 -3.174 0.672 1.00 89.31 101 THR A N 1
ATOM 800 C CA . THR A 1 101 ? -8.255 -3.179 2.051 1.00 89.31 101 THR A CA 1
ATOM 801 C C . THR A 1 101 ? -6.729 -3.188 2.068 1.00 89.31 101 THR A C 1
ATOM 803 O O . THR A 1 101 ? -6.068 -3.540 1.089 1.00 89.31 101 THR A O 1
ATOM 806 N N . MET A 1 102 ? -6.136 -2.846 3.211 1.00 87.88 102 MET A N 1
ATOM 807 C CA . MET A 1 102 ? -4.685 -2.945 3.362 1.00 87.88 102 MET A CA 1
ATOM 808 C C . MET A 1 102 ? -4.205 -4.405 3.244 1.00 87.88 102 MET A C 1
ATOM 810 O O . MET A 1 102 ? -3.110 -4.646 2.744 1.00 87.88 102 MET A O 1
ATOM 814 N N . ASP A 1 103 ? -5.028 -5.386 3.634 1.00 92.25 103 ASP A N 1
ATOM 815 C CA . ASP A 1 103 ? -4.719 -6.810 3.447 1.00 92.25 103 ASP A CA 1
ATOM 816 C C . ASP A 1 103 ? -4.600 -7.181 1.964 1.00 92.25 103 ASP A C 1
ATOM 818 O O . ASP A 1 103 ? -3.586 -7.752 1.566 1.00 92.25 103 ASP A O 1
ATOM 822 N N . GLU A 1 104 ? -5.563 -6.773 1.135 1.00 91.00 104 GLU A N 1
ATOM 823 C CA . GLU A 1 104 ? -5.535 -7.010 -0.316 1.00 91.00 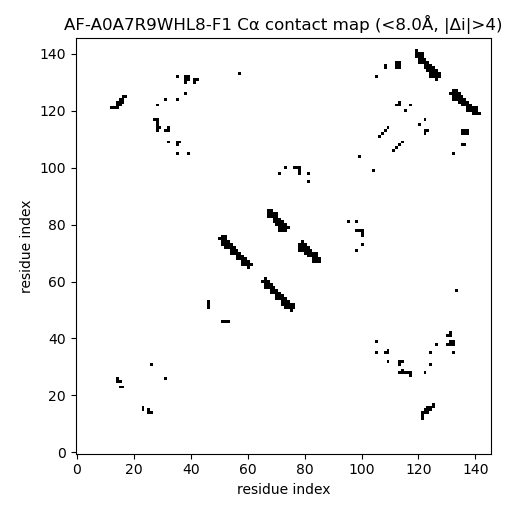104 GLU A CA 1
ATOM 824 C C . GLU A 1 104 ? -4.352 -6.306 -0.998 1.00 91.00 104 GLU A C 1
ATOM 826 O O . GLU A 1 104 ? -3.780 -6.825 -1.962 1.00 91.00 104 GLU A O 1
ATOM 831 N N . LEU A 1 105 ? -3.951 -5.129 -0.497 1.00 90.12 105 LEU A N 1
ATOM 832 C CA . LEU A 1 105 ? -2.746 -4.437 -0.961 1.00 90.12 105 LEU A CA 1
ATOM 833 C C . LEU A 1 105 ? -1.476 -5.225 -0.620 1.00 90.12 105 LEU A C 1
ATOM 835 O O . LEU A 1 105 ? -0.607 -5.378 -1.479 1.00 90.12 105 LEU A O 1
ATOM 839 N N . TYR A 1 106 ? -1.364 -5.754 0.602 1.00 93.62 106 TYR A N 1
ATOM 840 C CA . TYR A 1 106 ? -0.228 -6.592 0.993 1.00 93.62 106 TYR A CA 1
ATOM 841 C C . TYR A 1 106 ? -0.169 -7.902 0.209 1.00 93.62 106 TYR A C 1
ATOM 843 O O . TYR A 1 106 ? 0.923 -8.306 -0.183 1.00 93.62 106 TYR A O 1
ATOM 851 N N . GLU A 1 107 ? -1.309 -8.553 -0.014 1.00 93.75 107 GLU A N 1
ATOM 852 C CA . GLU A 1 107 ? -1.401 -9.788 -0.802 1.00 93.75 107 GLU A CA 1
ATOM 853 C C . GLU A 1 107 ? -0.962 -9.544 -2.240 1.00 93.75 107 GLU A C 1
ATOM 855 O O . GLU A 1 107 ? -0.018 -10.171 -2.709 1.00 93.75 107 GLU A O 1
ATOM 860 N N . SER A 1 108 ? -1.533 -8.533 -2.900 1.00 90.19 108 SER A N 1
ATOM 861 C CA . SER A 1 108 ? -1.136 -8.177 -4.269 1.00 90.19 108 SER A CA 1
ATOM 862 C C . SER A 1 108 ? 0.358 -7.846 -4.360 1.00 90.19 108 SER A C 1
ATOM 864 O O . SER A 1 108 ? 1.050 -8.280 -5.276 1.00 90.19 108 SER A O 1
ATOM 866 N N . CYS A 1 109 ? 0.879 -7.106 -3.381 1.00 90.12 109 CYS A N 1
ATOM 867 C CA . CYS A 1 109 ? 2.279 -6.708 -3.354 1.00 90.12 109 CYS A CA 1
ATOM 868 C C . CYS A 1 109 ? 3.237 -7.901 -3.214 1.00 90.12 109 CYS A C 1
ATOM 870 O O . CYS A 1 109 ? 4.209 -8.008 -3.963 1.00 90.12 109 CYS A O 1
ATOM 872 N N . ILE A 1 110 ? 2.984 -8.780 -2.242 1.00 92.81 110 ILE A N 1
ATOM 873 C CA . ILE A 1 110 ? 3.894 -9.874 -1.880 1.00 92.81 110 ILE A CA 1
ATOM 874 C C . ILE A 1 110 ? 3.761 -11.054 -2.840 1.00 92.81 110 ILE A C 1
ATOM 876 O O . ILE A 1 110 ? 4.778 -11.662 -3.167 1.00 92.81 110 ILE A O 1
ATOM 880 N N . ASP A 1 111 ? 2.542 -11.356 -3.286 1.00 91.75 111 ASP A N 1
ATOM 881 C CA . ASP A 1 111 ? 2.240 -12.600 -3.995 1.00 91.75 111 ASP A CA 1
ATOM 882 C C . ASP A 1 111 ? 2.224 -12.422 -5.524 1.00 91.75 111 ASP A C 1
ATOM 884 O O . ASP A 1 111 ? 2.481 -13.384 -6.246 1.00 91.75 111 ASP A O 1
ATOM 888 N N . ASP A 1 112 ? 1.979 -11.205 -6.030 1.00 88.19 112 ASP A N 1
ATOM 889 C CA . ASP A 1 112 ? 1.898 -10.926 -7.474 1.00 88.19 112 ASP A CA 1
ATOM 890 C C . ASP A 1 112 ? 2.957 -9.920 -7.951 1.00 88.19 112 ASP A C 1
ATOM 892 O O . ASP A 1 112 ? 3.694 -10.197 -8.894 1.00 88.19 112 ASP A O 1
ATOM 896 N N . TRP A 1 113 ? 3.083 -8.754 -7.315 1.00 88.19 113 TRP A N 1
ATOM 897 C CA . TRP A 1 113 ? 3.865 -7.653 -7.895 1.00 88.19 113 TRP A CA 1
ATOM 898 C C . TRP A 1 113 ? 5.372 -7.784 -7.697 1.00 88.19 113 TRP A C 1
ATOM 900 O O . TRP A 1 113 ? 6.121 -7.689 -8.664 1.00 88.19 113 TRP A O 1
ATOM 910 N N . LEU A 1 114 ? 5.836 -7.995 -6.464 1.00 86.94 114 LEU A N 1
ATOM 911 C CA . LEU A 1 114 ? 7.270 -8.111 -6.174 1.00 86.94 114 LEU A CA 1
ATOM 912 C C . LEU A 1 114 ? 7.916 -9.407 -6.694 1.00 86.94 114 LEU A C 1
ATOM 914 O O . LEU A 1 114 ? 9.101 -9.363 -7.024 1.00 86.94 114 LEU A O 1
ATOM 918 N N . PRO A 1 115 ? 7.207 -10.551 -6.790 1.00 86.69 115 PRO A N 1
ATOM 919 C CA . PRO A 1 115 ? 7.770 -11.757 -7.393 1.00 86.69 115 PRO A CA 1
ATOM 920 C C . PRO A 1 115 ? 7.962 -11.675 -8.910 1.00 86.69 115 PRO A C 1
ATOM 922 O O . PRO A 1 115 ? 8.700 -12.496 -9.460 1.00 86.69 115 PRO A O 1
ATOM 925 N N . ARG A 1 116 ? 7.321 -10.722 -9.607 1.00 78.56 116 ARG A N 1
ATOM 926 C CA . ARG A 1 116 ? 7.553 -10.521 -11.044 1.00 78.56 116 ARG A CA 1
ATOM 927 C C . ARG A 1 116 ? 9.009 -10.116 -11.243 1.00 78.56 116 ARG A C 1
ATOM 929 O O . ARG A 1 116 ? 9.465 -9.109 -10.719 1.00 78.56 116 ARG A O 1
ATOM 936 N N . GLY A 1 117 ? 9.745 -10.968 -11.954 1.00 68.19 117 GLY A N 1
ATOM 937 C CA . GLY A 1 117 ? 11.204 -10.992 -11.953 1.00 68.19 117 GLY A CA 1
ATOM 938 C C . GLY A 1 117 ? 11.876 -9.634 -12.163 1.00 68.19 117 GLY A C 1
ATOM 939 O O . GLY A 1 117 ? 11.466 -8.822 -12.993 1.00 68.19 117 GLY A O 1
ATOM 940 N N . GLU A 1 118 ? 12.975 -9.442 -11.437 1.00 70.06 118 GLU A N 1
ATOM 941 C CA . GLU A 1 118 ? 13.867 -8.278 -11.506 1.00 70.06 118 GLU A CA 1
ATOM 942 C C . GLU A 1 118 ? 14.543 -8.128 -12.874 1.00 70.06 118 GLU A C 1
ATOM 944 O O . GLU A 1 118 ? 15.104 -7.076 -13.172 1.00 70.06 118 GLU A O 1
ATOM 949 N N . SER A 1 119 ? 14.553 -9.187 -13.694 1.00 74.75 119 SER A N 1
ATOM 950 C CA . SER A 1 119 ? 15.176 -9.204 -15.022 1.00 74.75 119 SER A CA 1
ATOM 951 C C . SER A 1 119 ? 14.511 -8.210 -15.960 1.00 74.75 119 SER A C 1
ATOM 953 O O . SER A 1 119 ? 15.215 -7.433 -16.602 1.00 74.75 119 SER A O 1
ATOM 955 N N . ASP A 1 120 ? 13.180 -8.164 -15.940 1.00 79.81 120 ASP A N 1
ATOM 956 C CA . ASP A 1 120 ? 12.367 -7.453 -16.931 1.00 79.81 120 ASP A CA 1
ATOM 957 C C . ASP A 1 120 ? 11.612 -6.265 -16.331 1.00 79.81 120 ASP A C 1
ATOM 959 O O . ASP A 1 120 ? 10.976 -5.503 -17.060 1.00 79.81 120 ASP A O 1
ATOM 963 N N . ASN A 1 121 ? 11.699 -6.078 -15.009 1.00 79.38 121 ASN A N 1
ATOM 964 C CA . ASN A 1 121 ? 10.955 -5.054 -14.283 1.00 79.38 121 ASN A CA 1
ATOM 965 C C . ASN A 1 121 ? 11.840 -4.242 -13.330 1.00 79.38 121 ASN A C 1
ATOM 967 O O . ASN A 1 121 ? 12.762 -4.771 -12.708 1.00 79.38 121 ASN A O 1
ATOM 971 N N . TYR A 1 122 ? 11.520 -2.961 -13.169 1.00 80.19 122 TYR A N 1
ATOM 972 C CA . TYR A 1 122 ? 11.893 -2.174 -11.999 1.00 80.19 122 TYR A CA 1
ATOM 973 C C . TYR A 1 122 ? 10.816 -2.349 -10.934 1.00 80.19 122 TYR A C 1
ATOM 975 O O . TYR A 1 122 ? 9.637 -2.174 -11.227 1.00 80.19 122 TYR A O 1
ATOM 983 N N . LEU A 1 123 ? 11.213 -2.704 -9.713 1.00 84.00 123 LEU A N 1
ATOM 984 C CA . LEU A 1 123 ? 10.301 -2.971 -8.599 1.00 84.00 123 LEU A CA 1
ATOM 985 C C . LEU A 1 123 ? 10.263 -1.792 -7.623 1.00 84.00 123 LEU A C 1
ATOM 987 O O . LEU A 1 123 ? 11.287 -1.179 -7.334 1.00 84.00 123 LEU A O 1
ATOM 991 N N . TYR A 1 124 ? 9.095 -1.511 -7.057 1.00 81.81 124 TYR A N 1
ATOM 992 C CA . TYR A 1 124 ? 8.889 -0.405 -6.128 1.00 81.81 124 TYR A CA 1
ATOM 993 C C . TYR A 1 124 ? 8.256 -0.911 -4.837 1.00 81.81 124 TYR A C 1
ATOM 995 O O . TYR A 1 124 ? 7.270 -1.647 -4.858 1.00 81.81 124 TYR A O 1
ATOM 1003 N N . LEU A 1 125 ? 8.811 -0.477 -3.705 1.00 86.56 125 LEU A N 1
ATOM 1004 C CA . LEU A 1 125 ? 8.253 -0.697 -2.376 1.00 86.56 125 LEU A CA 1
ATOM 1005 C C . LEU A 1 125 ? 8.428 0.578 -1.547 1.00 86.56 125 LEU A C 1
ATOM 1007 O O . LEU A 1 125 ? 9.550 1.007 -1.284 1.00 86.56 125 LEU A O 1
ATOM 1011 N N . GLY A 1 126 ? 7.315 1.157 -1.115 1.00 85.12 126 GLY A N 1
ATOM 1012 C CA . GLY A 1 126 ? 7.259 2.278 -0.186 1.00 85.12 126 GLY A CA 1
ATOM 1013 C C . GLY A 1 126 ? 6.706 1.825 1.157 1.00 85.12 126 GLY A C 1
ATOM 1014 O O . GLY A 1 126 ? 5.698 1.115 1.211 1.00 85.12 126 GLY A O 1
ATOM 1015 N N . LEU A 1 127 ? 7.369 2.242 2.235 1.00 86.69 127 LEU A N 1
ATOM 1016 C CA . LEU A 1 127 ? 6.909 2.046 3.603 1.00 86.69 127 LEU A CA 1
ATOM 1017 C C . LEU A 1 127 ? 6.828 3.404 4.314 1.00 86.69 127 LEU A C 1
ATOM 1019 O O . LEU A 1 127 ? 7.668 4.266 4.079 1.00 86.69 127 LEU A O 1
ATOM 1023 N N . SER A 1 128 ? 5.851 3.585 5.200 1.00 82.81 128 SER A N 1
ATOM 1024 C CA . SER A 1 128 ? 5.773 4.743 6.098 1.00 82.81 128 SER A CA 1
ATOM 1025 C C . SER A 1 128 ? 6.823 4.670 7.211 1.00 82.81 128 SER A C 1
ATOM 1027 O O . SER A 1 128 ? 7.430 3.620 7.429 1.00 82.81 128 SER A O 1
ATOM 1029 N N . ASP A 1 129 ? 6.958 5.734 8.007 1.00 84.00 129 ASP A N 1
ATOM 1030 C CA . ASP A 1 129 ? 7.828 5.759 9.197 1.00 84.00 129 ASP A CA 1
ATOM 1031 C C . ASP A 1 129 ? 7.452 4.676 10.226 1.00 84.00 129 ASP A C 1
ATOM 1033 O O . ASP A 1 129 ? 8.304 4.076 10.885 1.00 84.00 129 ASP A O 1
ATOM 1037 N N . ALA A 1 130 ? 6.160 4.339 10.318 1.00 79.69 130 ALA A N 1
ATOM 1038 C CA . ALA A 1 130 ? 5.681 3.215 11.126 1.00 79.69 130 ALA A CA 1
ATOM 1039 C C . ALA A 1 130 ? 6.085 1.844 10.532 1.00 79.69 130 ALA A C 1
ATOM 1041 O O . ALA A 1 130 ? 6.047 0.802 11.199 1.00 79.69 130 ALA A O 1
ATOM 1042 N N . GLY A 1 131 ? 6.534 1.826 9.280 1.00 86.75 131 GLY A N 1
ATOM 1043 C CA . GLY A 1 131 ? 6.877 0.652 8.491 1.00 86.75 131 GLY A CA 1
ATOM 1044 C C . GLY A 1 131 ? 5.657 -0.058 7.918 1.00 86.75 131 GLY A C 1
ATOM 1045 O O . GLY A 1 131 ? 5.690 -1.286 7.824 1.00 86.75 131 GLY A O 1
ATOM 1046 N N . LEU A 1 132 ? 4.589 0.679 7.600 1.00 88.00 132 LEU A N 1
ATOM 1047 C CA . LEU A 1 132 ? 3.389 0.175 6.921 1.00 88.00 132 LEU A CA 1
ATOM 1048 C C . LEU A 1 132 ? 3.481 0.442 5.421 1.00 88.00 132 LEU A C 1
ATOM 1050 O O . LEU A 1 132 ? 4.151 1.386 5.022 1.00 88.00 132 LEU A O 1
ATOM 1054 N N . LEU A 1 133 ? 2.826 -0.374 4.602 1.00 85.69 133 LEU A N 1
ATOM 1055 C CA . LEU A 1 133 ? 2.854 -0.238 3.150 1.00 85.69 133 LEU A CA 1
ATOM 1056 C C . LEU A 1 133 ? 2.239 1.095 2.714 1.00 85.69 133 LEU A C 1
ATOM 1058 O O . LEU A 1 133 ? 1.136 1.435 3.132 1.00 85.69 133 LEU A O 1
ATOM 1062 N N . THR A 1 134 ? 2.954 1.832 1.869 1.00 81.25 134 THR A N 1
ATOM 1063 C CA . THR A 1 134 ? 2.462 3.070 1.239 1.00 81.25 134 THR A CA 1
ATOM 1064 C C . THR A 1 134 ? 2.481 2.989 -0.280 1.00 81.25 134 THR A C 1
ATOM 1066 O O . THR A 1 134 ? 1.696 3.661 -0.938 1.00 81.25 134 THR A O 1
ATOM 1069 N N . MET A 1 135 ? 3.348 2.149 -0.849 1.00 82.31 135 MET A N 1
ATOM 1070 C CA . MET A 1 135 ? 3.452 1.943 -2.290 1.00 82.31 135 MET A CA 1
ATOM 1071 C C . MET A 1 135 ? 3.980 0.540 -2.579 1.00 82.31 135 MET A C 1
ATOM 1073 O O . MET A 1 135 ? 4.872 0.053 -1.886 1.00 82.31 135 MET A O 1
ATOM 1077 N N . CYS A 1 136 ? 3.461 -0.101 -3.620 1.00 83.62 136 CYS A N 1
ATOM 1078 C CA . CYS A 1 136 ? 4.038 -1.316 -4.171 1.00 83.62 136 CYS A CA 1
ATOM 1079 C C . CYS A 1 136 ? 3.692 -1.422 -5.648 1.00 83.62 136 CYS A C 1
ATOM 1081 O O . CYS A 1 136 ? 2.575 -1.086 -6.036 1.00 83.62 136 CYS A O 1
ATOM 1083 N N . GLY A 1 137 ? 4.632 -1.875 -6.466 1.00 83.19 137 GLY A N 1
ATOM 1084 C CA . GLY A 1 137 ? 4.381 -2.042 -7.889 1.00 83.19 137 GLY A CA 1
ATOM 1085 C C . GLY A 1 137 ? 5.642 -2.354 -8.666 1.00 83.19 137 GLY A C 1
ATOM 1086 O O . GLY A 1 137 ? 6.714 -2.551 -8.094 1.00 83.19 137 GLY A O 1
ATOM 1087 N N . PHE A 1 138 ? 5.504 -2.380 -9.983 1.00 81.81 138 PHE A N 1
ATOM 1088 C CA . PHE A 1 138 ? 6.614 -2.572 -10.896 1.00 81.81 138 PHE A CA 1
ATOM 1089 C C . PHE A 1 138 ? 6.361 -1.827 -12.207 1.00 81.81 138 PHE A C 1
ATOM 1091 O O . PHE A 1 138 ? 5.212 -1.551 -12.549 1.00 81.81 138 PHE A O 1
ATOM 1098 N N . THR A 1 139 ? 7.425 -1.516 -12.941 1.00 78.81 139 THR A N 1
ATOM 1099 C CA . THR A 1 139 ? 7.332 -1.058 -14.332 1.00 78.81 139 THR A CA 1
ATOM 1100 C C . THR A 1 139 ? 8.259 -1.891 -15.204 1.00 78.81 139 THR A C 1
ATOM 1102 O O . THR A 1 139 ? 9.338 -2.282 -14.757 1.00 78.81 139 THR A O 1
ATOM 1105 N N . HIS A 1 140 ? 7.854 -2.188 -16.434 1.00 79.00 140 HIS A N 1
ATOM 1106 C CA . HIS A 1 140 ? 8.685 -2.959 -17.355 1.00 79.00 140 HIS A CA 1
ATOM 1107 C C . HIS A 1 140 ? 9.903 -2.139 -17.790 1.00 79.00 140 HIS A C 1
ATOM 1109 O O . HIS A 1 140 ? 9.782 -0.964 -18.132 1.00 79.00 140 HIS A O 1
ATOM 1115 N N . LYS A 1 141 ? 11.083 -2.764 -17.840 1.00 77.88 141 LYS A N 1
ATOM 1116 C CA . LYS A 1 141 ? 12.324 -2.093 -18.274 1.00 77.88 141 LYS A CA 1
ATOM 1117 C C . LYS A 1 141 ? 12.290 -1.647 -19.733 1.00 77.88 141 LYS A C 1
ATOM 1119 O O . LYS A 1 141 ? 13.027 -0.747 -20.114 1.00 77.88 141 LYS A O 1
ATOM 1124 N N . HIS A 1 142 ? 11.446 -2.289 -20.535 1.00 76.06 142 HIS A N 1
ATOM 1125 C CA . HIS A 1 142 ? 11.293 -2.031 -21.963 1.00 76.06 142 HIS A CA 1
ATOM 1126 C C . HIS A 1 142 ? 10.021 -1.244 -22.296 1.00 76.06 142 HIS A C 1
ATOM 1128 O O . HIS A 1 142 ? 9.578 -1.276 -23.439 1.00 76.06 142 HIS A O 1
ATOM 1134 N N . CYS A 1 143 ? 9.428 -0.538 -21.327 1.00 66.06 143 CYS A N 1
ATOM 1135 C CA . CYS A 1 143 ? 8.440 0.496 -21.634 1.00 66.06 143 CYS A CA 1
ATOM 1136 C C . CYS A 1 143 ? 9.154 1.688 -22.290 1.00 66.06 143 CYS A C 1
ATOM 1138 O O . CYS A 1 143 ? 9.497 2.663 -21.627 1.00 66.06 143 CYS A O 1
ATOM 1140 N N . VAL A 1 144 ? 9.422 1.558 -23.588 1.00 52.12 144 VAL A N 1
ATOM 1141 C CA . VAL A 1 144 ? 9.792 2.654 -24.481 1.00 52.12 144 VAL A CA 1
ATOM 1142 C C . VAL A 1 144 ? 8.490 3.139 -25.115 1.00 52.12 144 VAL A C 1
ATOM 1144 O O . VAL A 1 144 ? 7.746 2.334 -25.671 1.00 52.12 144 VAL A O 1
ATOM 1147 N N . ASP A 1 145 ? 8.201 4.423 -24.925 1.00 49.69 145 ASP A N 1
ATOM 1148 C CA . ASP A 1 145 ? 7.133 5.173 -25.595 1.00 49.69 145 ASP A CA 1
ATOM 1149 C C . ASP A 1 145 ? 7.377 5.074 -27.117 1.00 49.69 145 ASP A C 1
ATOM 1151 O O . ASP A 1 145 ? 8.484 5.391 -27.560 1.00 49.69 145 ASP A O 1
ATOM 1155 N N . ASP A 1 146 ? 6.412 4.556 -27.886 1.00 43.50 146 ASP A N 1
ATOM 1156 C CA . ASP A 1 146 ? 6.421 4.620 -29.362 1.00 43.50 146 ASP A CA 1
ATOM 1157 C C . ASP A 1 146 ? 5.673 5.878 -29.821 1.00 43.50 146 ASP A C 1
ATOM 1159 O O . ASP A 1 146 ? 4.553 6.108 -29.297 1.00 43.50 146 ASP A O 1
#

Sequence (146 aa):
VGVHAQGESDTIYKPHVFDRGSEAKEYTAKELVAKATKSRGKWNRAKALHRDSYSYEYTISSWAGFSTHYTVVVSGGTVVRFIREEVIMEGDDIDRTKARTMDELYESCIDDWLPRGESDNYLYLGLSDAGLLTMCGFTHKHCVDD

Solvent-accessible surface area (backbone atoms only — not comparable to full-atom values): 9224 Å² total; per-residue (Å²): 141,87,88,85,90,82,92,79,94,79,80,85,71,64,48,59,58,87,56,99,71,79,76,94,66,84,72,53,44,70,55,48,36,53,51,51,51,55,19,50,56,50,45,55,54,53,35,60,76,45,59,38,38,53,73,53,72,50,72,51,73,49,95,90,72,52,68,42,42,34,43,40,32,31,51,71,74,37,81,77,45,79,46,74,58,62,84,90,69,95,72,95,78,80,64,76,88,69,73,71,54,72,67,57,51,50,48,46,32,54,74,54,38,38,67,51,56,66,88,56,28,30,53,37,56,33,60,45,98,90,40,37,84,68,43,65,38,66,46,57,73,79,74,68,90,128

Secondary structure (DSSP, 8-state):
-------------------SSS------HHHHHHHHHHHHHHHHHHHHHTTT-EEEEEEEE-TTS-EEEEEEEEETTEEEEEEEE-S--------GGG---HHHHHHIIIIIITTS-TTTEEEEEEE-TT--EEEEEEEETT----
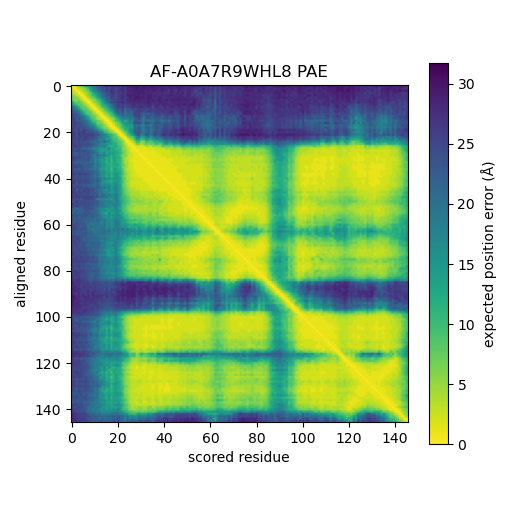
Mean predicted aligned error: 11.81 Å

Radius of gyration: 17.78 Å; Cα contacts (8 Å, |Δi|>4): 179; chains: 1; bounding box: 40×49×48 Å

Organism: NCBI:txid2749911